Protein AF-A0A7W1DDB1-F1 (afdb_monomer_lite)

pLDDT: mean 85.77, std 20.77, range [34.69, 98.88]

Foldseek 3Di:
DDDDDDDDDDDDDDDDDDDDDDDDPPPPPPPPPPPCCPQFDPQLVVLLVLLCVLCVVCQPVVVLVVVQWAFDDAWDADPPQATLATKTARVVQQPDQDDGSNDARIWHWAADPVGRTGGFWTKHKHAAAPPDPFDDDSNDTFDDDPVRNITMWIARSHHDAPVDRTDSGRRVHHHDDD

Secondary structure (DSSP, 8-state):
--------------------------------------SS-HHHHHHHHHHHHHHGGGGSHHHHHHTT-EE-SSPEEETTTEEEEEEEE-HHHHT-S---TTS-SEEEEEE-SSSPEEEEEEEEEEES-TTSPPPEETTEEPEEETTTTEEEEEE-SSS--TT-TT-S-BTT--PPP-

Sequence (178 aa):
MKNQKFRNNFIRSIIFSSLLAVAFLVLNFALVQASDEGECDKECRRALASARAATAKYHNISEALADGFVQVSPCVAVPGLGAMGFHYANFARAGNPNLDPAEPETLLYIPDEDGDLWLVGLEYARFGPPTLPVPTLFGQEFHYDSRLGAYTLHVWAWRNNPSGMFAAFNPKLRCPAS

Structure (mmCIF, N/CA/C/O backbone):
data_AF-A0A7W1DDB1-F1
#
_entry.id   AF-A0A7W1DDB1-F1
#
loop_
_atom_site.group_PDB
_atom_site.id
_atom_site.type_symbol
_atom_site.label_atom_id
_atom_site.label_alt_id
_atom_site.label_comp_id
_atom_site.label_asym_id
_atom_site.label_entity_id
_atom_site.label_seq_id
_atom_site.pdbx_PDB_ins_code
_atom_site.Cartn_x
_atom_site.Cartn_y
_atom_site.Cartn_z
_atom_site.occupancy
_atom_site.B_iso_or_equiv
_atom_site.auth_seq_id
_atom_site.auth_comp_id
_atom_site.auth_asym_id
_atom_site.auth_atom_id
_atom_site.pdbx_PDB_model_num
ATOM 1 N N . MET A 1 1 ? 5.360 72.147 -10.581 1.00 42.16 1 MET A N 1
ATOM 2 C CA . MET A 1 1 ? 4.283 73.044 -10.100 1.00 42.16 1 MET A CA 1
ATOM 3 C C . MET A 1 1 ? 3.662 73.795 -11.270 1.00 42.16 1 MET A C 1
ATOM 5 O O . MET A 1 1 ? 4.307 74.697 -11.787 1.00 42.16 1 MET A O 1
ATOM 9 N N . LYS A 1 2 ? 2.443 73.437 -11.689 1.00 38.44 2 LYS A N 1
ATOM 10 C CA . LYS A 1 2 ? 1.452 74.348 -12.293 1.00 38.44 2 LYS A CA 1
ATOM 11 C C . LYS A 1 2 ? 0.086 73.656 -12.278 1.00 38.44 2 LYS A C 1
ATOM 13 O O . LYS A 1 2 ? -0.005 72.454 -12.492 1.00 38.44 2 LYS A O 1
ATOM 18 N N . ASN A 1 3 ? -0.914 74.429 -11.877 1.00 35.91 3 ASN A N 1
ATOM 19 C CA . ASN A 1 3 ? -2.121 73.987 -11.194 1.00 35.91 3 ASN A CA 1
ATOM 20 C C . ASN A 1 3 ? -3.234 73.481 -12.118 1.00 35.91 3 ASN A C 1
ATOM 22 O O . ASN A 1 3 ? -3.493 74.030 -13.184 1.00 35.91 3 ASN A O 1
ATOM 26 N N . GLN A 1 4 ? -3.949 72.500 -11.580 1.00 44.12 4 GLN A N 1
ATOM 27 C CA . GLN A 1 4 ? -5.267 72.000 -11.944 1.00 44.12 4 GLN A CA 1
ATOM 28 C C . GLN A 1 4 ? -6.349 73.077 -11.720 1.00 44.12 4 GLN A C 1
ATOM 30 O O . GLN A 1 4 ? -6.344 73.734 -10.678 1.00 44.12 4 GLN A O 1
ATOM 35 N N . LYS A 1 5 ? -7.297 73.246 -12.656 1.00 45.34 5 LYS A N 1
ATOM 36 C CA . LYS A 1 5 ? -8.555 73.982 -12.426 1.00 45.34 5 LYS A CA 1
ATOM 37 C C . LYS A 1 5 ? -9.668 73.600 -13.426 1.00 45.34 5 LYS A C 1
ATOM 39 O O . LYS A 1 5 ? -9.505 73.832 -14.615 1.00 45.34 5 LYS A O 1
ATOM 44 N N . PHE A 1 6 ? -10.824 73.219 -12.852 1.00 42.94 6 PHE A N 1
ATOM 45 C CA . PHE A 1 6 ? -12.206 73.623 -13.222 1.00 42.94 6 PHE A CA 1
ATOM 46 C C . PHE A 1 6 ? -12.826 72.964 -14.485 1.00 42.94 6 PHE A C 1
ATOM 48 O O . PHE A 1 6 ? -12.214 72.996 -15.536 1.00 42.94 6 PHE A O 1
ATOM 55 N N . ARG A 1 7 ? -14.038 72.371 -14.524 1.00 47.69 7 ARG A N 1
ATOM 56 C CA . ARG A 1 7 ? -15.349 72.532 -13.829 1.00 47.69 7 ARG A CA 1
ATOM 57 C C . ARG A 1 7 ? -16.181 71.239 -13.997 1.00 47.69 7 ARG A C 1
ATOM 59 O O . ARG A 1 7 ? -16.109 70.634 -15.054 1.00 47.69 7 ARG A O 1
ATOM 66 N N . ASN A 1 8 ? -16.828 70.702 -12.959 1.00 38.41 8 ASN A N 1
ATOM 67 C CA . ASN A 1 8 ? -18.208 70.943 -12.477 1.00 38.41 8 ASN A CA 1
ATOM 68 C C . ASN A 1 8 ? -19.378 70.577 -13.429 1.00 38.41 8 ASN A C 1
ATOM 70 O O . ASN A 1 8 ? -19.707 71.346 -14.323 1.00 38.41 8 ASN A O 1
ATOM 74 N N . ASN A 1 9 ? -20.026 69.447 -13.095 1.00 34.69 9 ASN A N 1
ATOM 75 C CA . ASN A 1 9 ? -21.459 69.209 -12.807 1.00 34.69 9 ASN A CA 1
ATOM 76 C C . ASN A 1 9 ? -22.556 69.709 -13.773 1.00 34.69 9 ASN A C 1
ATOM 78 O O . ASN A 1 9 ? -22.719 70.913 -13.915 1.00 34.69 9 ASN A O 1
ATOM 82 N N . PHE A 1 10 ? -23.425 68.797 -14.250 1.00 40.84 10 PHE A N 1
ATOM 83 C CA . PHE A 1 10 ? -24.865 68.673 -13.885 1.00 40.84 10 PHE A CA 1
ATOM 84 C C . PHE A 1 10 ? -25.595 67.680 -14.831 1.00 40.84 10 PHE A C 1
ATOM 86 O O . PHE A 1 10 ? -25.666 67.910 -16.029 1.00 40.84 10 PHE A O 1
ATOM 93 N N . ILE A 1 11 ? -25.963 66.477 -14.363 1.00 45.66 11 ILE A N 1
ATOM 94 C CA . ILE A 1 11 ? -27.334 65.945 -14.131 1.00 45.66 11 ILE A CA 1
ATOM 95 C C . ILE A 1 11 ? -28.398 66.291 -15.212 1.00 45.66 11 ILE A C 1
ATOM 97 O O . ILE A 1 11 ? -28.769 67.457 -15.314 1.00 45.66 11 ILE A O 1
ATOM 101 N N . ARG A 1 12 ? -29.004 65.276 -15.877 1.00 40.56 12 ARG A N 1
ATOM 102 C CA . ARG A 1 12 ? -30.460 64.911 -15.833 1.00 40.56 12 ARG A CA 1
ATOM 103 C C . ARG A 1 12 ? -30.961 64.021 -17.004 1.00 40.56 12 ARG A C 1
ATOM 105 O O . ARG A 1 12 ? -30.813 64.386 -18.158 1.00 40.56 12 ARG A O 1
ATOM 112 N N . SER A 1 13 ? -31.644 62.929 -16.614 1.00 37.28 13 SER A N 1
ATOM 113 C CA . SER A 1 13 ? -32.853 62.273 -17.186 1.00 37.28 13 SER A CA 1
ATOM 114 C C . SER A 1 13 ? -32.854 61.734 -18.638 1.00 37.28 13 SER A C 1
ATOM 116 O O . SER A 1 13 ? -32.764 62.515 -19.572 1.00 37.28 13 SER A O 1
ATOM 118 N N . ILE A 1 14 ? -32.840 60.405 -18.893 1.00 47.94 14 ILE A N 1
ATOM 119 C CA . ILE A 1 14 ? -33.967 59.423 -19.054 1.00 47.94 14 ILE A CA 1
ATOM 120 C C . ILE A 1 14 ? -35.096 59.971 -19.988 1.00 47.94 14 ILE A C 1
ATOM 122 O O . ILE A 1 14 ? -35.659 61.006 -19.658 1.00 47.94 14 ILE A O 1
ATOM 126 N N . ILE A 1 15 ? -35.468 59.415 -21.165 1.00 47.69 15 ILE A N 1
ATOM 127 C CA . ILE A 1 15 ? -36.299 58.205 -21.430 1.00 47.69 15 ILE A CA 1
ATOM 128 C C . ILE A 1 15 ? -36.451 57.963 -22.967 1.00 47.69 15 ILE A C 1
ATOM 130 O O . ILE A 1 15 ? -36.794 58.882 -23.700 1.00 47.69 15 ILE A O 1
ATOM 134 N N . PHE A 1 16 ? -36.238 56.702 -23.387 1.00 47.06 16 PHE A N 1
ATOM 135 C CA . PHE A 1 16 ? -36.844 55.864 -24.458 1.00 47.06 16 PHE A CA 1
ATOM 136 C C . PHE A 1 16 ? -37.198 56.387 -25.874 1.00 47.06 16 PHE A C 1
ATOM 138 O O . PHE A 1 16 ? -38.129 57.167 -26.050 1.00 47.06 16 PHE A O 1
ATOM 145 N N . SER A 1 17 ? -36.669 55.696 -26.900 1.00 41.72 17 SER A N 1
ATOM 146 C CA . SER A 1 17 ? -37.497 55.006 -27.917 1.00 41.72 17 SER A CA 1
ATOM 147 C C . SER A 1 17 ? -36.710 53.933 -28.688 1.00 41.72 17 SER A C 1
ATOM 149 O O . SER A 1 17 ? -35.547 54.105 -29.035 1.00 41.72 17 SER A O 1
ATOM 151 N N . SER A 1 18 ? -37.374 52.796 -28.867 1.00 47.69 18 SER A N 1
ATOM 152 C CA . SER A 1 18 ? -36.902 51.462 -29.255 1.00 47.69 18 SER A CA 1
ATOM 153 C C . SER A 1 18 ? -36.630 51.291 -30.757 1.00 47.69 18 SER A C 1
ATOM 155 O O . SER A 1 18 ? -37.322 51.923 -31.544 1.00 47.69 18 SER A O 1
ATOM 157 N N . LEU A 1 19 ? -35.730 50.365 -31.145 1.00 44.00 19 LEU A N 1
ATOM 158 C CA . LEU A 1 19 ? -35.950 49.287 -32.145 1.00 44.00 19 LEU A CA 1
ATOM 159 C C . LEU A 1 19 ? -34.635 48.530 -32.483 1.00 44.00 19 LEU A C 1
ATOM 161 O O . LEU A 1 19 ? -33.688 49.106 -32.998 1.00 44.00 19 LEU A O 1
ATOM 165 N N . LEU A 1 20 ? -34.648 47.221 -32.190 1.00 48.38 20 LEU A N 1
ATOM 166 C CA . LEU A 1 20 ? -33.885 46.091 -32.759 1.00 48.38 20 LEU A CA 1
ATOM 167 C C . LEU A 1 20 ? -32.358 46.190 -32.990 1.00 48.38 20 LEU A C 1
ATOM 169 O O . LEU A 1 20 ? -31.903 46.670 -34.021 1.00 48.38 20 LEU A O 1
ATOM 173 N N . ALA A 1 21 ? -31.598 45.458 -32.165 1.00 51.09 21 ALA A N 1
ATOM 174 C CA . ALA A 1 21 ? -30.596 44.508 -32.665 1.00 51.09 21 ALA A CA 1
ATOM 175 C C . ALA A 1 21 ? -30.418 43.355 -31.659 1.00 51.09 21 ALA A C 1
ATOM 177 O O . ALA A 1 21 ? -30.043 43.545 -30.505 1.00 51.09 21 ALA A O 1
ATOM 178 N N . VAL A 1 22 ? -30.780 42.162 -32.116 1.00 50.34 22 VAL A N 1
ATOM 179 C CA . VAL A 1 22 ? -30.752 40.871 -31.423 1.00 50.34 22 VAL A CA 1
ATOM 180 C C . VAL A 1 22 ? -29.334 40.289 -31.456 1.00 50.34 22 VAL A C 1
ATOM 182 O O . VAL A 1 22 ? -28.710 40.359 -32.505 1.00 50.34 22 VAL A O 1
ATOM 185 N N . ALA A 1 23 ? -28.917 39.671 -30.339 1.00 51.38 23 ALA A N 1
ATOM 186 C CA . ALA A 1 23 ? -27.935 38.577 -30.184 1.00 51.38 23 ALA A CA 1
ATOM 187 C C . ALA A 1 23 ? -26.531 38.757 -30.818 1.00 51.38 23 ALA A C 1
ATOM 189 O O . ALA A 1 23 ? -26.367 39.083 -31.979 1.00 51.38 23 ALA A O 1
ATOM 190 N N . PHE A 1 24 ? -25.421 38.510 -30.130 1.00 49.78 24 PHE A N 1
ATOM 191 C CA . PHE A 1 24 ? -25.092 37.307 -29.376 1.00 49.78 24 PHE A CA 1
ATOM 192 C C . PHE A 1 24 ? -24.118 37.683 -28.252 1.00 49.78 24 PHE A C 1
ATOM 194 O O . PHE A 1 24 ? -23.011 38.153 -28.515 1.00 49.78 24 PHE A O 1
ATOM 201 N N . LEU A 1 25 ? -24.491 37.416 -26.998 1.00 47.41 25 LEU A N 1
ATOM 202 C CA . LEU A 1 25 ? -23.487 37.177 -25.967 1.00 47.41 25 LEU A CA 1
ATOM 203 C C . LEU A 1 25 ? -22.790 35.867 -26.341 1.00 47.41 25 LEU A C 1
ATOM 205 O O . LEU A 1 25 ? -23.340 34.788 -26.123 1.00 47.41 25 LEU A O 1
ATOM 209 N N . VAL A 1 26 ? -21.588 35.942 -26.904 1.00 55.66 26 VAL A N 1
ATOM 210 C CA . VAL A 1 26 ? -20.703 34.777 -26.928 1.00 55.66 26 VAL A CA 1
ATOM 211 C C . VAL A 1 26 ? -20.155 34.637 -25.510 1.00 55.66 26 VAL A C 1
ATOM 213 O O . VAL A 1 26 ? -19.104 35.184 -25.175 1.00 55.66 26 VAL A O 1
ATOM 216 N N . LEU A 1 27 ? -20.898 33.942 -24.640 1.00 57.28 27 LEU A N 1
ATOM 217 C CA . LEU A 1 27 ? -20.267 33.311 -23.490 1.00 57.28 27 LEU A CA 1
ATOM 218 C C . LEU A 1 27 ? -19.249 32.333 -24.071 1.00 57.28 27 LEU A C 1
ATOM 220 O O . LEU A 1 27 ? -19.613 31.285 -24.600 1.00 57.28 27 LEU A O 1
ATOM 224 N N . ASN A 1 28 ? -17.973 32.691 -23.981 1.00 53.38 28 ASN A N 1
ATOM 225 C CA . ASN A 1 28 ? -16.885 31.740 -24.122 1.00 53.38 28 ASN A CA 1
ATOM 226 C C . ASN A 1 28 ? -16.948 30.802 -22.909 1.00 53.38 28 ASN A C 1
ATOM 228 O O . ASN A 1 28 ? -16.163 30.922 -21.974 1.00 53.38 28 ASN A O 1
ATOM 232 N N . PHE A 1 29 ? -17.909 29.878 -22.900 1.00 57.59 29 PHE A N 1
ATOM 233 C CA . PHE A 1 29 ? -17.744 28.641 -22.160 1.00 57.59 29 PHE A CA 1
ATOM 234 C C . PHE A 1 29 ? -16.678 27.862 -22.919 1.00 57.59 29 PHE A C 1
ATOM 236 O O . PHE A 1 29 ? -16.972 27.057 -23.799 1.00 57.59 29 PHE A O 1
ATOM 243 N N . ALA A 1 30 ? -15.414 28.146 -22.604 1.00 59.47 30 ALA A N 1
ATOM 244 C CA . ALA A 1 30 ? -14.395 27.137 -22.776 1.00 59.47 30 ALA A CA 1
ATOM 245 C C . ALA A 1 30 ? -14.906 25.922 -21.997 1.00 59.47 30 ALA A C 1
ATOM 247 O O . ALA A 1 30 ? -15.004 25.956 -20.768 1.00 59.47 30 ALA A O 1
ATOM 248 N N . LEU A 1 31 ? -15.319 24.882 -22.719 1.00 53.84 31 LEU A N 1
ATOM 249 C CA . LEU A 1 31 ? -15.418 23.551 -22.154 1.00 53.84 31 LEU A CA 1
ATOM 250 C C . LEU A 1 31 ? -14.000 23.214 -21.702 1.00 53.84 31 LEU A C 1
ATOM 252 O O . LEU A 1 31 ? -13.176 22.760 -22.490 1.00 53.84 31 LEU A O 1
ATOM 256 N N . VAL A 1 32 ? -13.701 23.496 -20.435 1.00 49.22 32 VAL A N 1
ATOM 257 C CA . VAL A 1 32 ? -12.634 22.805 -19.730 1.00 49.22 32 VAL A CA 1
ATOM 258 C C . VAL A 1 32 ? -13.093 21.356 -19.709 1.00 49.22 32 VAL A C 1
ATOM 260 O O . VAL A 1 32 ? -13.843 20.931 -18.835 1.00 49.22 32 VAL A O 1
ATOM 263 N N . GLN A 1 33 ? -12.698 20.603 -20.731 1.00 47.94 33 GLN A N 1
ATOM 264 C CA . GLN A 1 33 ? -12.561 19.169 -20.593 1.00 47.94 33 GLN A CA 1
ATOM 265 C C . GLN A 1 33 ? -11.418 18.992 -19.599 1.00 47.94 33 GLN A C 1
ATOM 267 O O . GLN A 1 33 ? -10.253 18.912 -19.974 1.00 47.94 33 GLN A O 1
ATOM 272 N N . ALA A 1 34 ? -11.747 19.026 -18.307 1.00 48.62 34 ALA A N 1
ATOM 273 C CA . ALA A 1 34 ? -10.924 18.348 -17.332 1.00 48.62 34 ALA A CA 1
ATOM 274 C C . ALA A 1 34 ? -10.937 16.896 -17.801 1.00 48.62 34 ALA A C 1
ATOM 276 O O . ALA A 1 34 ? -11.974 16.234 -17.746 1.00 48.62 34 ALA A O 1
ATOM 277 N N . SER A 1 35 ? -9.838 16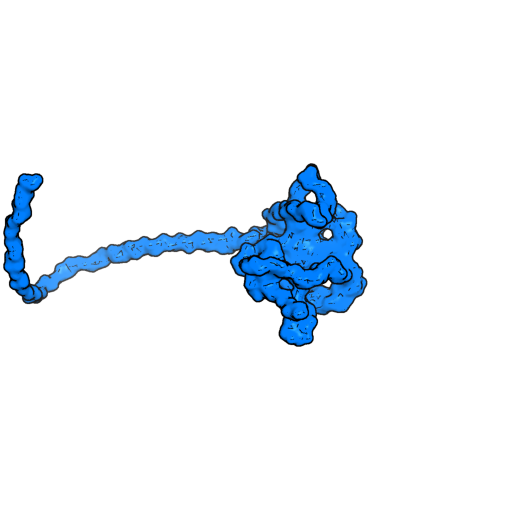.449 -18.398 1.00 48.47 35 SER A N 1
ATOM 278 C CA . SER A 1 35 ? -9.646 15.037 -18.649 1.00 48.47 35 SER A CA 1
ATOM 279 C C . SER A 1 35 ? -9.648 14.372 -17.279 1.00 48.47 35 SER A C 1
ATOM 281 O O . SER A 1 35 ? -8.636 14.355 -16.587 1.00 48.47 35 SER A O 1
ATOM 283 N N . ASP A 1 36 ? -10.782 13.794 -16.906 1.00 46.78 36 ASP A N 1
ATOM 284 C CA . ASP A 1 36 ? -10.870 12.732 -15.902 1.00 46.78 36 ASP A CA 1
ATOM 285 C C . ASP A 1 36 ? -10.301 11.409 -16.474 1.00 46.78 36 ASP A C 1
ATOM 287 O O . ASP A 1 36 ? -10.739 10.306 -16.163 1.00 46.78 36 ASP A O 1
ATOM 291 N N . GLU A 1 37 ? -9.314 11.528 -17.369 1.00 47.88 37 GLU A N 1
ATOM 292 C CA . GLU A 1 37 ? -8.224 10.577 -17.549 1.00 47.88 37 GLU A CA 1
ATOM 293 C C . GLU A 1 37 ? -7.154 10.929 -16.490 1.00 47.88 37 GLU A C 1
ATOM 295 O O . GLU A 1 37 ? -6.013 11.234 -16.801 1.00 47.88 37 GLU A O 1
ATOM 300 N N . GLY A 1 38 ? -7.507 11.170 -15.226 1.00 57.47 38 GLY A N 1
ATOM 301 C CA . GLY A 1 38 ? -8.076 10.170 -14.332 1.00 57.47 38 GLY A CA 1
ATOM 302 C C . GLY A 1 38 ? -6.915 9.276 -13.939 1.00 57.47 38 GLY A C 1
ATOM 303 O O . GLY A 1 38 ? -6.559 8.422 -14.737 1.00 57.47 38 GLY A O 1
ATOM 304 N N . GLU A 1 39 ? -6.318 9.534 -12.771 1.00 68.50 39 GLU A N 1
ATOM 305 C CA . GLU A 1 39 ? -5.077 9.020 -12.135 1.00 68.50 39 GLU A CA 1
ATOM 306 C C . GLU A 1 39 ? -4.594 7.585 -12.477 1.00 68.50 39 GLU A C 1
ATOM 308 O O . GLU A 1 39 ? -3.464 7.206 -12.187 1.00 68.50 39 GLU A O 1
ATOM 313 N N . CYS A 1 40 ? -5.443 6.768 -13.087 1.00 85.38 40 CYS A N 1
ATOM 314 C CA . CYS A 1 40 ? -5.256 5.372 -13.406 1.00 85.38 40 CYS A CA 1
ATOM 315 C C . CYS A 1 40 ? -5.817 5.051 -14.805 1.00 85.38 40 CYS A C 1
ATOM 317 O O . CYS A 1 40 ? -7.037 5.037 -15.010 1.00 85.38 40 CYS A O 1
ATOM 319 N N . ASP A 1 41 ? -4.935 4.747 -15.763 1.00 91.88 41 ASP A N 1
ATOM 320 C CA . ASP A 1 41 ? -5.283 4.351 -17.134 1.00 91.88 41 ASP A CA 1
ATOM 321 C C . ASP A 1 41 ? -5.910 2.936 -17.229 1.00 91.88 41 ASP A C 1
ATOM 323 O O . ASP A 1 41 ? -6.303 2.323 -16.235 1.00 91.88 41 ASP A O 1
ATOM 327 N N . LYS A 1 42 ? -6.059 2.380 -18.440 1.00 94.19 42 LYS A N 1
ATOM 328 C CA . LYS A 1 42 ? -6.678 1.055 -18.630 1.00 94.19 42 LYS A CA 1
ATOM 329 C C . LYS A 1 42 ? -5.881 -0.083 -17.983 1.00 94.19 42 LYS A C 1
ATOM 331 O O . LYS A 1 42 ? -6.494 -1.031 -17.487 1.00 94.19 42 LYS A O 1
ATOM 336 N N . GLU A 1 43 ? -4.557 -0.030 -18.037 1.00 93.94 43 GLU A N 1
ATOM 337 C CA . GLU A 1 43 ? -3.689 -1.072 -17.487 1.00 93.94 43 GLU A CA 1
ATOM 338 C C . GLU A 1 43 ? -3.663 -0.980 -15.968 1.00 93.94 43 GLU A C 1
ATOM 340 O O . GLU A 1 43 ? -3.916 -1.978 -15.288 1.00 93.94 43 GLU A O 1
ATOM 345 N N . CYS A 1 44 ? -3.523 0.237 -15.447 1.00 95.94 44 CYS A N 1
ATOM 346 C CA . CYS A 1 44 ? -3.682 0.526 -14.034 1.00 95.94 44 CYS A CA 1
ATOM 347 C C . CYS A 1 44 ? -5.033 0.018 -13.503 1.00 95.94 44 CYS A C 1
ATOM 349 O O . CYS A 1 44 ? -5.072 -0.695 -12.500 1.00 95.94 44 CYS A O 1
ATOM 351 N N . ARG A 1 45 ? -6.152 0.284 -14.195 1.00 96.19 45 ARG A N 1
ATOM 352 C CA . ARG A 1 45 ? -7.486 -0.169 -13.754 1.00 96.19 45 ARG A CA 1
ATOM 353 C C . ARG A 1 45 ? -7.614 -1.690 -13.715 1.00 96.19 45 ARG A C 1
ATOM 355 O O . ARG A 1 45 ? -8.295 -2.215 -12.836 1.00 96.19 45 ARG A O 1
ATOM 362 N N . ARG A 1 46 ? -6.966 -2.408 -14.639 1.00 97.25 46 ARG A N 1
ATOM 363 C CA . ARG A 1 46 ? -6.922 -3.881 -14.628 1.00 97.25 46 ARG A CA 1
ATOM 364 C C . ARG A 1 46 ? -6.119 -4.404 -13.444 1.00 97.25 46 ARG A C 1
ATOM 366 O O . ARG A 1 46 ? -6.600 -5.290 -12.743 1.00 97.25 46 ARG A O 1
ATOM 373 N N . ALA A 1 47 ? -4.941 -3.836 -13.200 1.00 97.81 47 ALA A N 1
ATOM 374 C CA . ALA A 1 47 ? -4.127 -4.188 -12.044 1.00 97.81 47 ALA A CA 1
ATOM 375 C C . ALA A 1 47 ? -4.885 -3.904 -10.736 1.00 97.81 47 ALA A C 1
ATOM 377 O O . ALA A 1 47 ? -4.939 -4.762 -9.860 1.00 97.81 47 ALA A O 1
ATOM 378 N N . LEU A 1 48 ? -5.558 -2.753 -10.630 1.00 98.19 48 LEU A N 1
ATOM 379 C CA . LEU A 1 48 ? -6.361 -2.385 -9.461 1.00 98.19 48 LEU A CA 1
ATOM 380 C C . LEU A 1 48 ? -7.547 -3.333 -9.247 1.00 98.19 48 LEU A C 1
ATOM 382 O O . LEU A 1 48 ? -7.871 -3.668 -8.110 1.00 98.19 48 LEU A O 1
ATOM 386 N N . ALA A 1 49 ? -8.190 -3.790 -10.324 1.00 98.38 49 ALA A N 1
ATOM 387 C CA . ALA A 1 49 ? -9.231 -4.809 -10.238 1.00 98.38 49 ALA A CA 1
ATOM 388 C C . ALA A 1 49 ? -8.677 -6.147 -9.718 1.00 98.38 49 ALA A C 1
ATOM 390 O O . ALA A 1 49 ? -9.317 -6.766 -8.872 1.00 98.38 49 ALA A O 1
ATOM 391 N N . SER A 1 50 ? -7.482 -6.555 -10.166 1.00 98.62 50 SER A N 1
ATOM 392 C CA . SER A 1 50 ? -6.789 -7.750 -9.657 1.00 98.62 50 SER A CA 1
ATOM 393 C C . SER A 1 50 ? -6.486 -7.629 -8.162 1.00 98.62 50 SER A C 1
ATOM 395 O O . SER A 1 50 ? -6.872 -8.492 -7.375 1.00 98.62 50 SER A O 1
ATOM 397 N N . ALA A 1 51 ? -5.898 -6.500 -7.755 1.00 98.75 51 ALA A N 1
ATOM 398 C CA . ALA A 1 51 ? -5.583 -6.208 -6.363 1.00 98.75 51 ALA A CA 1
ATOM 399 C C . ALA A 1 51 ? -6.831 -6.256 -5.472 1.00 98.75 51 ALA A C 1
ATOM 401 O O . ALA A 1 51 ? -6.841 -6.924 -4.438 1.00 98.75 51 ALA A O 1
ATOM 402 N N . ARG A 1 52 ? -7.926 -5.610 -5.896 1.00 98.81 52 ARG A N 1
ATOM 403 C CA . ARG A 1 52 ? -9.204 -5.643 -5.170 1.00 98.81 52 ARG A CA 1
ATOM 404 C C . ARG A 1 52 ? -9.785 -7.051 -5.089 1.00 98.81 52 ARG A C 1
ATOM 406 O O . ARG A 1 52 ? -10.207 -7.465 -4.017 1.00 98.81 52 ARG A O 1
ATOM 413 N N . ALA A 1 53 ? -9.792 -7.804 -6.186 1.00 98.81 53 ALA A N 1
ATOM 414 C CA . ALA A 1 53 ? -10.322 -9.165 -6.187 1.00 98.81 53 ALA A CA 1
ATOM 415 C C . ALA A 1 53 ? -9.548 -10.083 -5.224 1.00 98.81 53 ALA A C 1
ATOM 417 O O . ALA A 1 53 ? -10.163 -10.809 -4.446 1.00 98.81 53 ALA A O 1
ATOM 418 N N . ALA A 1 54 ? -8.215 -10.009 -5.230 1.00 98.75 54 ALA A N 1
ATOM 419 C CA . ALA A 1 54 ? -7.360 -10.845 -4.390 1.00 98.75 54 ALA A CA 1
ATOM 420 C C . ALA A 1 54 ? -7.412 -10.470 -2.899 1.00 98.75 54 ALA A C 1
ATOM 422 O O . ALA A 1 54 ? -7.246 -11.331 -2.035 1.00 98.75 54 ALA A O 1
ATOM 423 N N . THR A 1 55 ? -7.654 -9.194 -2.590 1.00 98.88 55 THR A N 1
ATOM 424 C CA . THR A 1 55 ? -7.601 -8.674 -1.213 1.00 98.88 55 THR A CA 1
ATOM 425 C C . THR A 1 55 ? -8.967 -8.483 -0.565 1.00 98.88 55 THR A C 1
ATOM 427 O O . THR A 1 55 ? -9.024 -8.234 0.634 1.00 98.88 55 THR A O 1
ATOM 430 N N . ALA A 1 56 ? -10.073 -8.666 -1.298 1.00 98.81 56 ALA A N 1
ATOM 431 C CA . ALA A 1 56 ? -11.429 -8.508 -0.764 1.00 98.81 56 ALA A CA 1
ATOM 432 C C . ALA A 1 56 ? -11.689 -9.375 0.480 1.00 98.81 56 ALA A C 1
ATOM 434 O O . ALA A 1 56 ? -12.355 -8.937 1.416 1.00 98.81 56 ALA A O 1
ATOM 435 N N . LYS A 1 57 ? -11.129 -10.592 0.527 1.00 98.75 57 LYS A N 1
ATOM 436 C CA . LYS A 1 57 ? -11.258 -11.480 1.694 1.00 98.75 57 LYS A CA 1
ATOM 437 C C . LYS A 1 57 ? -10.650 -10.887 2.971 1.00 98.75 57 LYS A C 1
ATOM 439 O O . LYS A 1 57 ? -11.142 -11.160 4.059 1.00 98.75 57 LYS A O 1
ATOM 444 N N . TYR A 1 58 ? -9.649 -10.016 2.842 1.00 98.81 58 TYR A N 1
ATOM 445 C CA . TYR A 1 58 ? -8.974 -9.378 3.971 1.00 98.81 58 TYR A CA 1
ATOM 446 C C . TYR A 1 58 ? -9.766 -8.222 4.590 1.00 98.81 58 TYR A C 1
ATOM 448 O O . TYR A 1 58 ? -9.328 -7.644 5.576 1.00 98.81 58 TYR A O 1
ATOM 456 N N . HIS A 1 59 ? -10.969 -7.908 4.096 1.00 98.44 59 HIS A N 1
ATOM 457 C CA . HIS A 1 59 ? -11.915 -7.143 4.913 1.00 98.44 59 HIS A CA 1
ATOM 458 C C . HIS A 1 59 ? -12.233 -7.858 6.236 1.00 98.44 59 HIS A C 1
ATOM 460 O O . HIS A 1 59 ? -12.535 -7.192 7.221 1.00 98.44 59 HIS A O 1
ATOM 466 N N . ASN A 1 60 ? -12.120 -9.191 6.280 1.00 98.00 60 ASN A N 1
ATOM 467 C CA . ASN A 1 60 ? -12.024 -9.935 7.526 1.00 98.00 60 ASN A CA 1
ATOM 468 C C . ASN A 1 60 ? -10.547 -10.089 7.915 1.00 98.00 60 ASN A C 1
ATOM 470 O O . ASN A 1 60 ? -9.801 -10.837 7.279 1.00 98.00 60 ASN A O 1
ATOM 474 N N . ILE A 1 61 ? -10.130 -9.420 8.990 1.00 97.50 61 ILE A N 1
ATOM 475 C CA . ILE A 1 61 ? -8.741 -9.458 9.463 1.00 97.50 61 ILE A CA 1
ATOM 476 C C . ILE A 1 61 ? -8.262 -10.884 9.779 1.00 97.50 61 ILE A C 1
ATOM 478 O O . ILE A 1 61 ? -7.091 -11.191 9.573 1.00 97.50 61 ILE A O 1
ATOM 482 N N . SER A 1 62 ? -9.144 -11.790 10.217 1.00 98.31 62 SER A N 1
ATOM 483 C CA . SER A 1 62 ? -8.761 -13.178 10.499 1.00 98.31 62 SER A CA 1
ATOM 484 C C . SER A 1 62 ? -8.255 -13.914 9.255 1.00 98.31 62 SER A C 1
ATOM 486 O O . SER A 1 62 ? -7.351 -14.734 9.382 1.00 98.31 62 SER A O 1
ATOM 488 N N . GLU A 1 63 ? -8.764 -13.586 8.062 1.00 98.75 63 GLU A N 1
ATOM 489 C CA . GLU A 1 63 ? -8.266 -14.137 6.792 1.00 98.75 63 GLU A CA 1
ATOM 490 C C . GLU A 1 63 ? -6.851 -13.636 6.488 1.00 98.75 63 GLU A C 1
ATOM 492 O O . GLU A 1 63 ? -6.002 -14.396 6.032 1.00 98.75 63 GLU A O 1
ATOM 497 N N . ALA A 1 64 ? -6.562 -12.363 6.781 1.00 98.69 64 ALA A N 1
ATOM 498 C CA . ALA A 1 64 ? -5.218 -11.815 6.610 1.00 98.69 64 ALA A CA 1
ATOM 499 C C . ALA A 1 64 ? -4.225 -12.491 7.567 1.00 98.69 64 ALA A C 1
ATOM 501 O O . ALA A 1 64 ? -3.143 -12.906 7.157 1.00 98.69 64 ALA A O 1
ATOM 502 N N . LEU A 1 65 ? -4.608 -12.652 8.835 1.00 98.62 65 LEU A N 1
ATOM 503 C CA . LEU A 1 65 ? -3.778 -13.330 9.831 1.00 98.62 65 LEU A CA 1
ATOM 504 C C . LEU A 1 65 ? -3.537 -14.804 9.465 1.00 98.62 65 LEU A C 1
ATOM 506 O O . LEU A 1 65 ? -2.410 -15.284 9.583 1.00 98.62 65 LEU A O 1
ATOM 510 N N . ALA A 1 66 ? -4.567 -15.512 8.990 1.00 98.62 66 ALA A N 1
ATOM 511 C CA . ALA A 1 66 ? -4.451 -16.897 8.532 1.00 98.62 66 ALA A CA 1
ATOM 512 C C . ALA A 1 66 ? -3.515 -17.039 7.318 1.00 98.62 66 ALA A C 1
ATOM 514 O O . ALA A 1 66 ? -2.757 -18.005 7.240 1.00 98.62 66 ALA A O 1
ATOM 515 N N . ASP A 1 67 ? -3.499 -16.042 6.430 1.00 98.56 67 ASP A N 1
ATOM 516 C CA . ASP A 1 67 ? -2.586 -15.964 5.283 1.00 98.56 67 ASP A CA 1
ATOM 517 C C . ASP A 1 67 ? -1.166 -15.489 5.654 1.00 98.56 67 ASP A C 1
ATOM 519 O O . ASP A 1 67 ? -0.311 -15.314 4.780 1.00 98.56 67 ASP A O 1
ATOM 523 N N . GLY A 1 68 ? -0.880 -15.303 6.946 1.00 98.62 68 GLY A N 1
ATOM 524 C CA . GLY A 1 68 ? 0.455 -14.999 7.460 1.00 98.62 68 GLY A CA 1
ATOM 525 C C . GLY A 1 68 ? 0.809 -13.513 7.485 1.00 98.62 68 GLY A C 1
ATOM 526 O O . GLY A 1 68 ? 1.982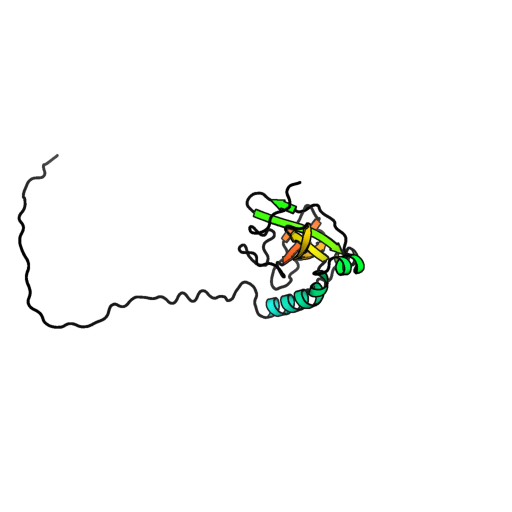 -13.174 7.651 1.00 98.62 68 GLY A O 1
ATOM 527 N N . PHE A 1 69 ? -0.171 -12.620 7.332 1.00 98.81 69 PHE A N 1
ATOM 528 C CA . PHE A 1 69 ? 0.042 -11.206 7.619 1.00 98.81 69 PHE A CA 1
ATOM 529 C C . PHE A 1 69 ? 0.153 -10.979 9.127 1.00 98.81 69 PHE A C 1
ATOM 531 O O . PHE A 1 69 ? -0.623 -11.524 9.909 1.00 98.81 69 PHE A O 1
ATOM 538 N N . VAL A 1 70 ? 1.088 -10.130 9.544 1.00 98.44 70 VAL A N 1
ATOM 539 C CA . VAL A 1 70 ? 1.263 -9.748 10.952 1.00 98.44 70 VAL A CA 1
ATOM 540 C C . VAL A 1 70 ? 1.419 -8.244 11.080 1.00 98.44 70 VAL A C 1
ATOM 542 O O . VAL A 1 70 ? 1.991 -7.601 10.202 1.00 98.44 70 VAL A O 1
ATOM 545 N N . GLN A 1 71 ? 0.924 -7.670 12.175 1.00 98.31 71 GLN A N 1
ATOM 546 C CA . GLN A 1 71 ? 1.082 -6.243 12.421 1.00 98.31 71 GLN A CA 1
ATOM 547 C C . GLN A 1 71 ? 2.556 -5.907 12.683 1.00 98.31 71 GLN A C 1
ATOM 549 O O . GLN A 1 71 ? 3.166 -6.447 13.604 1.00 98.31 71 GLN A O 1
ATOM 554 N N . VAL A 1 72 ? 3.115 -4.990 11.896 1.00 97.50 72 VAL A N 1
ATOM 555 C CA . VAL A 1 72 ? 4.532 -4.587 11.976 1.00 97.50 72 VAL A CA 1
ATOM 556 C C . VAL A 1 72 ? 4.727 -3.143 12.428 1.00 97.50 72 VAL A C 1
ATOM 558 O O . VAL A 1 72 ? 5.855 -2.722 12.675 1.00 97.50 72 VAL A O 1
ATOM 561 N N . SER A 1 73 ? 3.645 -2.374 12.565 1.00 95.44 73 SER A N 1
ATOM 562 C CA . SER A 1 73 ? 3.707 -0.982 13.006 1.00 95.44 73 SER A CA 1
ATOM 563 C C . SER A 1 73 ? 2.585 -0.636 13.992 1.00 95.44 73 SER A C 1
ATOM 565 O O . SER A 1 73 ? 1.488 -1.198 13.908 1.00 95.44 73 SER A O 1
ATOM 567 N N . PRO A 1 74 ? 2.782 0.360 14.877 1.00 95.75 74 PRO A N 1
ATOM 568 C CA . PRO A 1 74 ? 1.652 1.119 15.411 1.00 95.75 74 PRO A CA 1
ATOM 569 C C . PRO A 1 74 ? 0.922 1.853 14.270 1.00 95.75 74 PRO A C 1
ATOM 571 O O . PRO A 1 74 ? 1.389 1.864 13.128 1.00 95.75 74 PRO A O 1
ATOM 574 N N . CYS A 1 75 ? -0.218 2.484 14.554 1.00 96.69 75 C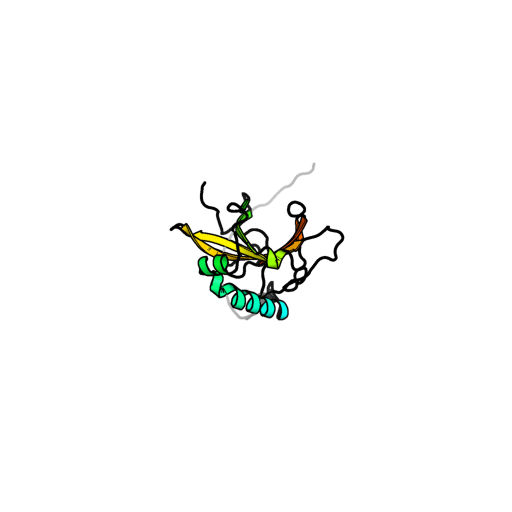YS A N 1
ATOM 575 C CA . CYS A 1 75 ? -0.907 3.271 13.534 1.00 96.69 75 CYS A CA 1
ATOM 576 C C . CYS A 1 75 ? -0.036 4.467 13.134 1.00 96.69 75 CYS A C 1
ATOM 578 O O . CYS A 1 75 ? 0.316 5.300 13.971 1.00 96.69 75 CYS A O 1
ATOM 580 N N . VAL A 1 76 ? 0.328 4.539 11.855 1.00 96.94 76 VAL A N 1
ATOM 581 C CA . VAL A 1 76 ? 1.218 5.572 11.324 1.00 96.94 76 VAL A CA 1
ATOM 582 C C . VAL A 1 76 ? 0.394 6.776 10.876 1.00 96.94 76 VAL A C 1
ATOM 584 O O . VAL A 1 76 ? -0.503 6.659 10.038 1.00 96.94 76 VAL A O 1
ATOM 587 N N . ALA A 1 77 ? 0.728 7.952 11.405 1.00 96.88 77 ALA A N 1
ATOM 588 C CA . ALA A 1 77 ? 0.160 9.229 10.993 1.00 96.88 77 ALA A CA 1
ATOM 589 C C . ALA A 1 77 ? 1.194 10.353 11.082 1.00 96.88 77 ALA A C 1
ATOM 591 O O . ALA A 1 77 ? 2.126 10.304 11.884 1.00 96.88 77 ALA A O 1
ATOM 592 N N . VAL A 1 78 ? 0.994 11.390 10.270 1.00 96.25 78 VAL A N 1
ATOM 593 C CA . VAL A 1 78 ? 1.795 12.615 10.293 1.00 96.25 78 VAL A CA 1
ATOM 594 C C . VAL A 1 78 ? 0.856 13.820 10.406 1.00 96.25 78 VAL A C 1
ATOM 596 O O . VAL A 1 78 ? -0.072 13.949 9.596 1.00 96.25 78 VAL A O 1
ATOM 599 N N . PRO A 1 79 ? 1.071 14.727 11.381 1.00 94.69 79 PRO A N 1
ATOM 600 C CA . PRO A 1 79 ? 0.297 15.959 11.489 1.00 94.69 79 PRO A CA 1
ATOM 601 C C . PRO A 1 79 ? 0.268 16.731 10.165 1.00 94.69 79 PRO A C 1
ATOM 603 O O . PRO A 1 79 ? 1.298 16.941 9.531 1.00 94.69 79 PRO A O 1
ATOM 606 N N . GLY A 1 80 ? -0.927 17.131 9.730 1.00 95.06 80 GLY A N 1
ATOM 607 C CA . GLY A 1 80 ? -1.138 17.842 8.464 1.00 95.06 80 GLY A CA 1
ATOM 608 C C . GLY A 1 80 ? -1.237 16.955 7.216 1.00 95.06 80 GLY A C 1
ATOM 609 O O . GLY A 1 80 ? -1.888 17.369 6.262 1.00 95.06 80 GLY A O 1
ATOM 610 N N . LEU A 1 81 ? -0.686 15.734 7.222 1.00 96.69 81 LEU A N 1
ATOM 611 C CA . LEU A 1 81 ? -0.786 14.794 6.089 1.00 96.69 81 LEU A CA 1
ATOM 612 C C . LEU A 1 81 ? -1.880 13.734 6.282 1.00 96.69 81 LEU A C 1
ATOM 614 O O . LEU A 1 81 ? -2.445 13.239 5.309 1.00 96.69 81 LEU A O 1
ATOM 618 N N . GLY A 1 82 ? -2.216 13.420 7.535 1.00 97.44 82 GLY A N 1
ATOM 619 C CA . GLY A 1 82 ? -3.220 12.422 7.896 1.00 97.44 82 GLY A CA 1
ATOM 620 C C . GLY A 1 82 ? -2.611 11.083 8.286 1.00 97.44 82 GLY A C 1
ATOM 621 O O . GLY A 1 82 ? -1.494 11.037 8.802 1.00 97.44 82 GLY A O 1
ATOM 622 N N . ALA A 1 83 ? -3.367 10.005 8.090 1.00 97.62 83 ALA A N 1
ATOM 623 C CA . ALA A 1 83 ? -2.959 8.661 8.480 1.00 97.62 83 ALA A CA 1
ATOM 624 C C . ALA A 1 83 ? -2.648 7.784 7.265 1.00 97.62 83 ALA A C 1
ATOM 626 O O . ALA A 1 83 ? -3.255 7.916 6.201 1.00 97.62 83 ALA A O 1
ATOM 627 N N . MET A 1 84 ? -1.699 6.885 7.476 1.00 96.88 84 MET A N 1
ATOM 628 C CA . MET A 1 84 ? -1.373 5.759 6.610 1.00 96.88 84 MET A CA 1
ATOM 629 C C . MET A 1 84 ? -2.050 4.491 7.150 1.00 96.88 84 MET A C 1
ATOM 631 O O . MET A 1 84 ? -2.659 3.742 6.394 1.00 96.88 84 MET A O 1
ATOM 635 N N . GLY A 1 85 ? -2.064 4.342 8.481 1.00 97.69 85 GLY A N 1
ATOM 636 C CA . GLY A 1 85 ? -2.768 3.276 9.191 1.00 97.69 85 GLY A CA 1
ATOM 637 C C . GLY A 1 85 ? -1.838 2.282 9.876 1.00 97.69 85 GLY A C 1
ATOM 638 O O . GLY A 1 85 ? -0.635 2.512 10.020 1.00 97.69 85 GLY A O 1
ATOM 639 N N . PHE A 1 86 ? -2.422 1.193 10.361 1.00 98.44 86 PHE A N 1
ATOM 640 C CA . PHE A 1 86 ? -1.696 0.028 10.847 1.00 98.44 86 PHE A CA 1
ATOM 641 C C . PHE A 1 86 ? -1.205 -0.806 9.664 1.00 98.44 86 PHE A C 1
ATOM 643 O O . PHE A 1 86 ? -1.999 -1.137 8.783 1.00 98.44 86 PHE A O 1
ATOM 650 N N . HIS A 1 87 ? 0.076 -1.175 9.678 1.00 98.50 87 HIS A N 1
ATOM 651 C CA . HIS A 1 87 ? 0.678 -2.009 8.641 1.00 98.50 87 HIS A CA 1
ATOM 652 C C . HIS A 1 87 ? 0.657 -3.460 9.084 1.00 98.50 87 HIS A C 1
ATOM 654 O O . HIS A 1 87 ? 1.209 -3.803 10.133 1.00 98.50 87 HIS A O 1
ATOM 660 N N . TYR A 1 88 ? 0.040 -4.300 8.264 1.00 98.81 88 TYR A N 1
ATOM 661 C CA . TYR A 1 88 ? 0.065 -5.747 8.394 1.00 98.81 88 TYR A CA 1
ATOM 662 C C . TYR A 1 88 ? 0.848 -6.305 7.215 1.00 98.81 88 TYR A C 1
ATOM 664 O O . TYR A 1 88 ? 0.368 -6.222 6.091 1.00 98.81 88 TYR A O 1
ATOM 672 N N . ALA A 1 89 ? 2.046 -6.833 7.451 1.00 98.56 89 ALA A N 1
ATOM 673 C CA . ALA A 1 89 ? 2.953 -7.278 6.395 1.00 98.56 89 ALA A CA 1
ATOM 674 C C . ALA A 1 89 ? 3.002 -8.805 6.299 1.00 98.56 89 ALA A C 1
ATOM 676 O O . ALA A 1 89 ? 2.938 -9.503 7.313 1.00 98.56 89 ALA A O 1
ATOM 677 N N . ASN A 1 90 ? 3.156 -9.319 5.080 1.00 98.69 90 ASN A N 1
ATOM 678 C CA . ASN A 1 90 ? 3.431 -10.721 4.799 1.00 98.69 90 ASN A CA 1
ATOM 679 C C . ASN A 1 90 ? 4.895 -10.874 4.370 1.00 98.69 90 ASN A C 1
ATOM 681 O O . ASN A 1 90 ? 5.283 -10.504 3.262 1.00 98.69 90 ASN A O 1
ATOM 685 N N . PHE A 1 91 ? 5.720 -11.444 5.248 1.00 97.44 91 PHE A N 1
ATOM 686 C CA . PHE A 1 91 ? 7.164 -11.541 5.016 1.00 97.44 91 PHE A CA 1
ATOM 687 C C . PHE A 1 91 ? 7.556 -12.494 3.881 1.00 97.44 91 PHE A C 1
ATOM 689 O O . PHE A 1 91 ? 8.610 -12.306 3.277 1.00 97.44 91 PHE A O 1
ATOM 696 N N . ALA A 1 92 ? 6.726 -13.494 3.563 1.00 97.25 92 ALA A N 1
ATOM 697 C CA . ALA A 1 92 ? 6.987 -14.377 2.428 1.00 97.25 92 ALA A CA 1
ATOM 698 C C . ALA A 1 92 ? 6.846 -13.617 1.100 1.00 97.25 92 ALA A C 1
ATOM 700 O O . ALA A 1 92 ? 7.679 -13.783 0.211 1.00 97.25 92 ALA A O 1
ATOM 701 N N . ARG A 1 93 ? 5.843 -12.733 1.002 1.00 97.62 93 ARG A N 1
ATOM 702 C CA . ARG A 1 93 ? 5.665 -11.827 -0.144 1.00 97.62 93 ARG A CA 1
ATOM 703 C C . ARG A 1 93 ? 6.758 -10.767 -0.190 1.00 97.62 93 ARG A C 1
ATOM 705 O O . ARG A 1 93 ? 7.407 -10.619 -1.212 1.00 97.62 93 ARG A O 1
ATOM 712 N N . ALA A 1 94 ? 7.068 -10.137 0.944 1.00 95.50 94 ALA A N 1
ATOM 713 C CA . ALA A 1 94 ? 8.131 -9.131 1.028 1.00 95.50 94 ALA A CA 1
ATOM 714 C C . ALA A 1 94 ? 9.526 -9.669 0.650 1.00 95.50 94 ALA A C 1
ATOM 716 O O . ALA A 1 94 ? 10.382 -8.918 0.184 1.00 95.50 94 ALA A O 1
ATOM 717 N N . GLY A 1 95 ? 9.766 -10.968 0.853 1.00 94.69 95 GLY A N 1
ATOM 718 C CA . GLY A 1 95 ? 10.986 -11.650 0.419 1.00 94.69 95 GLY A CA 1
ATOM 719 C C . GLY A 1 95 ? 11.008 -12.034 -1.066 1.00 94.69 95 GLY A C 1
ATOM 720 O O . GLY A 1 95 ? 12.059 -12.439 -1.567 1.00 94.69 95 GLY A O 1
ATOM 721 N N . ASN A 1 96 ? 9.883 -11.926 -1.777 1.00 93.25 96 ASN A N 1
ATOM 722 C CA . ASN A 1 96 ? 9.782 -12.205 -3.203 1.00 93.25 96 ASN A CA 1
ATOM 723 C C . ASN A 1 96 ? 10.115 -10.934 -4.009 1.00 93.25 96 ASN A C 1
ATOM 725 O O . ASN A 1 96 ? 9.464 -9.909 -3.843 1.00 93.25 96 ASN A O 1
ATOM 729 N N . PRO A 1 97 ? 11.111 -10.958 -4.913 1.00 90.69 97 PRO A N 1
ATOM 730 C CA . PRO A 1 97 ? 11.448 -9.783 -5.715 1.00 90.69 97 PRO A CA 1
ATOM 731 C C . PRO A 1 97 ? 10.427 -9.471 -6.821 1.00 90.69 97 PRO A C 1
ATOM 733 O O . PRO A 1 97 ? 10.544 -8.418 -7.456 1.00 90.69 97 PRO A O 1
ATOM 736 N N . ASN A 1 98 ? 9.493 -10.385 -7.101 1.00 94.06 98 ASN A N 1
ATOM 737 C CA . ASN A 1 98 ? 8.472 -10.221 -8.128 1.00 94.06 98 ASN A CA 1
ATOM 738 C C . ASN A 1 98 ? 7.244 -9.529 -7.538 1.00 94.06 98 ASN A C 1
ATOM 740 O O . ASN A 1 98 ? 6.566 -10.094 -6.687 1.00 94.06 98 ASN A O 1
ATOM 744 N N . LEU A 1 99 ? 6.949 -8.336 -8.045 1.00 96.81 99 LEU A N 1
ATOM 745 C CA . LEU A 1 99 ? 5.771 -7.567 -7.662 1.00 96.81 99 LEU A CA 1
ATOM 746 C C . LEU A 1 99 ? 4.557 -8.041 -8.465 1.00 96.81 99 LEU A C 1
ATOM 748 O O . LEU A 1 99 ? 4.583 -8.015 -9.698 1.00 96.81 99 LEU A O 1
ATOM 752 N N . ASP A 1 100 ? 3.489 -8.422 -7.771 1.00 98.06 100 ASP A N 1
ATOM 753 C CA . ASP A 1 100 ? 2.216 -8.830 -8.367 1.00 98.06 100 ASP A CA 1
ATOM 754 C C . ASP A 1 100 ? 1.082 -7.979 -7.777 1.00 98.06 100 ASP A C 1
ATOM 756 O O . ASP A 1 100 ? 0.915 -7.965 -6.558 1.00 98.06 100 ASP A O 1
ATOM 760 N N . PRO A 1 101 ? 0.250 -7.297 -8.593 1.00 98.19 101 PRO A N 1
ATOM 761 C CA . PRO A 1 101 ? -0.915 -6.576 -8.086 1.00 98.19 101 PRO A CA 1
ATOM 762 C C . PRO A 1 101 ? -1.834 -7.417 -7.182 1.00 98.19 101 PRO A C 1
ATOM 764 O O . PRO A 1 101 ? -2.451 -6.863 -6.276 1.00 98.19 101 PRO A O 1
ATOM 767 N N . ALA A 1 102 ? -1.942 -8.730 -7.399 1.00 98.50 102 ALA A N 1
ATOM 768 C CA . ALA A 1 102 ? -2.760 -9.632 -6.586 1.00 98.50 102 ALA A CA 1
ATOM 769 C C . ALA A 1 102 ? -2.109 -10.023 -5.244 1.00 98.50 102 ALA A C 1
ATOM 771 O O . ALA A 1 102 ? -2.799 -10.512 -4.345 1.00 98.50 102 ALA A O 1
ATOM 772 N N . GLU A 1 103 ? -0.808 -9.793 -5.077 1.00 98.44 103 GLU A N 1
ATOM 773 C CA . GLU A 1 103 ? -0.052 -10.197 -3.893 1.00 98.44 103 GLU A CA 1
ATOM 774 C C . GLU A 1 103 ? 0.639 -9.006 -3.218 1.00 98.44 103 GLU A C 1
ATOM 776 O O . GLU A 1 103 ? 1.860 -8.963 -3.175 1.00 98.44 103 GLU A O 1
ATOM 781 N N . PRO A 1 104 ? -0.101 -8.042 -2.637 1.00 98.62 104 PRO A N 1
ATOM 782 C CA . PRO A 1 104 ? 0.541 -6.968 -1.885 1.00 98.62 104 PRO A CA 1
ATOM 783 C C . PRO A 1 104 ? 1.354 -7.523 -0.715 1.00 98.62 104 PRO A C 1
ATOM 785 O O . PRO A 1 104 ? 0.917 -8.465 -0.033 1.00 98.62 104 PRO A O 1
ATOM 788 N N . GLU A 1 105 ? 2.504 -6.898 -0.469 1.00 98.62 105 GLU A N 1
ATOM 789 C CA . GLU A 1 105 ? 3.379 -7.197 0.663 1.00 98.62 105 GLU A CA 1
ATOM 790 C C . GLU A 1 105 ? 2.768 -6.738 1.989 1.00 98.62 105 GLU A C 1
ATOM 792 O O . GLU A 1 105 ? 2.961 -7.400 3.011 1.00 98.62 105 GLU A O 1
ATOM 797 N N . THR A 1 106 ? 1.988 -5.653 1.967 1.00 98.75 106 THR A N 1
ATOM 798 C CA . THR A 1 106 ? 1.398 -5.050 3.162 1.00 98.75 106 THR A CA 1
ATOM 799 C C . THR A 1 106 ? -0.070 -4.668 2.946 1.00 98.75 106 THR A C 1
ATOM 801 O O . THR A 1 106 ? -0.473 -4.161 1.899 1.00 98.75 106 THR A O 1
ATOM 804 N N . LEU A 1 107 ? -0.885 -4.883 3.976 1.00 98.88 107 LEU A N 1
ATOM 805 C CA . LEU A 1 107 ? -2.266 -4.423 4.089 1.00 98.88 107 LEU A CA 1
ATOM 806 C C . LEU A 1 107 ? -2.338 -3.263 5.087 1.00 98.88 107 LEU A C 1
ATOM 808 O O . LEU A 1 107 ? -1.723 -3.320 6.155 1.00 98.88 107 LEU A O 1
ATOM 812 N N . LEU A 1 108 ? -3.113 -2.232 4.752 1.00 98.81 108 LEU A N 1
ATOM 813 C CA . LEU A 1 108 ? -3.283 -1.038 5.577 1.00 98.81 108 LEU A CA 1
ATOM 814 C C . LEU A 1 108 ? -4.667 -1.036 6.217 1.00 98.81 108 LEU A C 1
ATOM 816 O O . LEU A 1 108 ? -5.678 -1.080 5.508 1.00 98.81 108 LEU A O 1
ATOM 820 N N . TYR A 1 109 ? -4.706 -0.926 7.545 1.00 98.69 109 TYR A N 1
ATOM 821 C CA . TYR A 1 109 ? -5.948 -0.879 8.312 1.00 98.69 109 TYR A CA 1
ATOM 822 C C . TYR A 1 109 ? -6.102 0.412 9.112 1.00 98.69 109 TYR A C 1
ATOM 824 O O . TYR A 1 109 ? -5.134 0.974 9.627 1.00 98.69 109 TYR A O 1
ATOM 832 N N . ILE A 1 110 ? -7.347 0.850 9.269 1.00 97.62 110 ILE A N 1
ATOM 833 C CA . ILE A 1 110 ? -7.759 1.882 10.225 1.00 97.62 110 ILE A CA 1
ATOM 834 C C . ILE A 1 110 ? -8.922 1.312 11.040 1.00 97.62 110 ILE A C 1
ATOM 836 O O . ILE A 1 110 ? -9.805 0.705 10.439 1.00 97.62 110 ILE A O 1
ATOM 840 N N . PRO A 1 111 ? -8.937 1.474 12.370 1.00 95.00 111 PRO A N 1
ATOM 841 C CA . PRO A 1 111 ? -10.074 1.067 13.177 1.00 95.00 111 PRO A CA 1
ATOM 842 C C . PRO A 1 111 ? -11.242 2.029 12.962 1.00 95.00 111 PRO A C 1
ATOM 844 O O . PRO A 1 111 ? -11.037 3.230 12.750 1.00 95.00 111 PRO A O 1
ATOM 847 N N . ASP A 1 112 ? -12.455 1.506 13.027 1.00 88.38 112 ASP A N 1
ATOM 848 C CA . ASP A 1 112 ? -13.657 2.323 13.129 1.00 88.38 112 ASP A CA 1
ATOM 849 C C . ASP A 1 112 ? -13.905 2.819 14.563 1.00 88.38 112 ASP A C 1
ATOM 851 O O . ASP A 1 112 ? -13.013 2.804 15.415 1.00 88.38 112 ASP A O 1
ATOM 855 N N . GLU A 1 113 ? -15.109 3.337 14.804 1.00 87.19 113 GLU A N 1
ATOM 856 C CA . GLU A 1 113 ? -15.515 3.881 16.102 1.00 87.19 113 GLU A CA 1
ATOM 857 C C . GLU A 1 113 ? -15.608 2.805 17.196 1.00 87.19 113 GLU A C 1
ATOM 859 O O . GLU A 1 113 ? -15.386 3.121 18.365 1.00 87.19 113 GLU A O 1
ATOM 864 N N . ASP A 1 114 ? -15.867 1.549 16.819 1.00 88.81 114 ASP A N 1
ATOM 865 C CA . ASP A 1 114 ? -15.974 0.403 17.727 1.00 88.81 114 ASP A CA 1
ATOM 866 C C . ASP A 1 114 ? -14.624 -0.320 17.912 1.00 88.81 114 ASP A C 1
ATOM 868 O O . ASP A 1 114 ? -14.467 -1.163 18.799 1.00 88.81 114 ASP A O 1
ATOM 872 N N . GLY A 1 115 ? -13.613 0.061 17.125 1.00 90.25 115 GLY A N 1
ATOM 873 C CA . GLY A 1 115 ? -12.264 -0.497 17.163 1.00 90.25 115 GLY A CA 1
ATOM 874 C C . GLY A 1 115 ? -12.030 -1.624 16.157 1.00 90.25 115 GLY A C 1
ATOM 875 O O . GLY A 1 115 ? -10.917 -2.158 16.102 1.00 90.25 115 GLY A O 1
ATOM 876 N N . ASP A 1 116 ? -13.027 -1.960 15.338 1.00 92.88 116 ASP A N 1
ATOM 877 C CA . ASP A 1 116 ? -12.911 -2.992 14.315 1.00 92.88 116 ASP A CA 1
ATOM 878 C C . ASP A 1 116 ? -12.050 -2.493 13.150 1.00 92.88 116 ASP A C 1
ATOM 880 O O . ASP A 1 116 ? -12.193 -1.376 12.648 1.00 92.88 116 ASP A O 1
ATOM 884 N N . LEU A 1 117 ? -11.110 -3.329 12.704 1.00 97.06 117 LEU A N 1
ATOM 885 C CA . LEU A 1 117 ? -10.127 -2.946 11.693 1.00 97.06 117 LEU A CA 1
ATOM 886 C C . LEU A 1 117 ? -10.716 -2.987 10.283 1.00 97.06 117 LEU A C 1
ATOM 888 O O . LEU A 1 117 ? -11.062 -4.046 9.764 1.00 97.06 117 LEU A O 1
ATOM 892 N N . TRP A 1 118 ? -10.733 -1.837 9.613 1.00 97.31 118 TRP A N 1
ATOM 893 C CA . TRP A 1 118 ? -11.152 -1.716 8.221 1.00 97.31 118 TRP A CA 1
ATOM 894 C C . TRP A 1 118 ? -9.951 -1.702 7.290 1.00 97.31 118 TRP A C 1
ATOM 896 O O . TRP A 1 118 ? -9.065 -0.856 7.421 1.00 97.31 118 TRP A O 1
ATOM 906 N N . LEU A 1 119 ? -9.950 -2.602 6.306 1.00 98.69 119 LEU A N 1
ATOM 907 C CA . LEU A 1 119 ? -8.987 -2.571 5.211 1.00 98.69 119 LEU A CA 1
ATOM 908 C C . LEU A 1 119 ? -9.217 -1.305 4.373 1.00 98.69 119 LEU A C 1
ATOM 910 O O . LEU A 1 119 ? -10.274 -1.139 3.761 1.00 98.69 119 LEU A O 1
ATOM 914 N N . VAL A 1 120 ? -8.233 -0.407 4.345 1.00 98.56 120 VAL A N 1
ATOM 915 C CA . VAL A 1 120 ? -8.334 0.897 3.662 1.00 98.56 120 VAL A CA 1
ATOM 916 C C . VAL A 1 120 ? -7.431 1.006 2.436 1.00 98.56 120 VAL A C 1
ATOM 918 O O . VAL A 1 120 ? -7.759 1.732 1.492 1.00 98.56 120 VAL A O 1
ATOM 921 N N . GLY A 1 121 ? -6.325 0.269 2.415 1.00 98.69 121 GLY A N 1
ATOM 922 C CA . GLY A 1 121 ? -5.333 0.339 1.353 1.00 98.69 121 GLY A CA 1
ATOM 923 C C . GLY A 1 121 ? -4.377 -0.843 1.368 1.00 98.69 121 GLY A C 1
ATOM 924 O O . GLY A 1 121 ? -4.454 -1.719 2.229 1.00 98.69 121 GLY A O 1
ATOM 925 N N . LEU A 1 122 ? -3.498 -0.851 0.380 1.00 98.88 122 LEU A N 1
ATOM 926 C CA . LEU A 1 122 ? -2.459 -1.843 0.156 1.00 98.88 122 LEU A CA 1
ATOM 927 C C . LEU A 1 122 ? -1.127 -1.103 0.038 1.00 98.88 122 LEU A C 1
ATOM 929 O O . LEU A 1 122 ? -1.096 0.050 -0.398 1.00 98.88 122 LEU A O 1
ATOM 933 N N . GLU A 1 123 ? -0.036 -1.768 0.374 1.00 98.69 123 GLU A N 1
ATOM 934 C CA . GLU A 1 123 ? 1.307 -1.290 0.074 1.00 98.69 123 GLU A CA 1
ATOM 935 C C . GLU A 1 123 ? 2.118 -2.421 -0.562 1.00 98.69 123 GLU A C 1
ATOM 937 O O . GLU A 1 123 ? 2.040 -3.582 -0.150 1.00 98.69 123 GLU A O 1
ATOM 942 N N . TYR A 1 124 ? 2.875 -2.046 -1.591 1.00 98.69 124 TYR A N 1
ATOM 943 C CA . TYR A 1 124 ? 3.811 -2.913 -2.289 1.00 98.69 124 TYR A CA 1
ATOM 944 C C . TYR A 1 124 ? 5.229 -2.492 -1.954 1.00 98.69 124 TYR A C 1
ATOM 946 O O . TYR A 1 124 ? 5.504 -1.292 -1.859 1.00 98.69 124 TYR A O 1
ATOM 954 N N . ALA A 1 125 ? 6.129 -3.457 -1.804 1.00 97.69 125 ALA A N 1
ATOM 955 C CA . ALA A 1 125 ? 7.496 -3.193 -1.391 1.00 97.69 125 ALA A CA 1
ATOM 956 C C . ALA A 1 125 ? 8.500 -4.084 -2.122 1.00 97.69 125 ALA A C 1
ATOM 958 O O . ALA A 1 125 ? 8.380 -5.304 -2.150 1.00 97.69 125 ALA A O 1
ATOM 959 N N . ARG A 1 126 ? 9.563 -3.468 -2.647 1.00 97.75 126 ARG A N 1
ATOM 960 C CA . ARG A 1 126 ? 10.749 -4.174 -3.138 1.00 97.75 126 ARG A CA 1
ATOM 961 C C . ARG A 1 126 ? 11.956 -3.791 -2.294 1.00 97.75 126 ARG A C 1
ATOM 963 O O . ARG A 1 126 ? 12.507 -2.699 -2.447 1.00 97.75 126 ARG A O 1
ATOM 970 N N . PHE A 1 127 ? 12.372 -4.701 -1.423 1.00 96.44 127 PHE A N 1
ATOM 971 C CA . PHE A 1 127 ? 13.538 -4.514 -0.561 1.00 96.44 127 PHE A CA 1
ATOM 972 C C . PHE A 1 127 ? 14.843 -4.570 -1.356 1.00 96.44 127 PHE A C 1
ATOM 974 O O . PHE A 1 127 ? 15.006 -5.379 -2.272 1.00 96.44 127 PHE A O 1
ATOM 981 N N . GLY A 1 128 ? 15.791 -3.710 -0.988 1.00 96.12 128 GLY A N 1
ATOM 982 C CA . GLY A 1 128 ? 17.103 -3.647 -1.619 1.00 96.12 128 GLY A CA 1
ATOM 983 C C . GLY A 1 128 ? 17.682 -2.234 -1.656 1.00 96.12 128 GLY A C 1
ATOM 984 O O . GLY A 1 128 ? 17.033 -1.279 -1.240 1.00 96.12 128 GLY A O 1
ATOM 985 N N . PRO A 1 129 ? 18.923 -2.081 -2.143 1.00 96.69 129 PRO A N 1
ATOM 986 C CA . PRO A 1 129 ? 19.587 -0.784 -2.186 1.00 96.69 129 PRO A CA 1
ATOM 987 C C . PRO A 1 129 ? 18.937 0.160 -3.215 1.00 96.69 129 PRO A C 1
ATOM 989 O O . PRO A 1 129 ? 18.368 -0.307 -4.205 1.00 96.69 129 PRO A O 1
ATOM 992 N N . PRO A 1 130 ? 19.128 1.489 -3.080 1.00 96.81 130 PRO A N 1
ATOM 993 C CA . PRO A 1 130 ? 18.587 2.482 -4.015 1.00 96.81 130 PRO A CA 1
ATOM 994 C C . PRO A 1 130 ? 19.302 2.482 -5.380 1.00 96.81 130 PRO A C 1
ATOM 996 O O . PRO A 1 130 ? 19.065 3.342 -6.222 1.00 96.81 130 PRO A O 1
ATOM 999 N N . THR A 1 131 ? 20.243 1.557 -5.584 1.00 96.62 131 THR A N 1
ATOM 1000 C CA . THR A 1 131 ? 20.929 1.322 -6.858 1.00 96.62 131 THR A CA 1
ATOM 1001 C C . THR A 1 131 ? 20.183 0.332 -7.751 1.00 96.62 131 THR A C 1
ATOM 1003 O O . THR A 1 131 ? 20.566 0.157 -8.908 1.00 96.62 131 THR A O 1
ATOM 1006 N N . LEU A 1 132 ? 19.145 -0.338 -7.237 1.00 95.81 132 LEU A N 1
ATOM 1007 C CA . LEU A 1 132 ? 18.287 -1.186 -8.056 1.00 95.81 132 LEU A CA 1
ATOM 1008 C C . LEU A 1 132 ? 17.465 -0.340 -9.041 1.00 95.81 132 LEU A C 1
ATOM 1010 O O . LEU A 1 132 ? 17.135 0.807 -8.742 1.00 95.81 132 LEU A O 1
ATOM 1014 N N . PRO A 1 133 ? 17.078 -0.905 -10.199 1.00 96.75 133 PRO A N 1
ATOM 1015 C CA . PRO A 1 133 ? 16.107 -0.259 -11.071 1.00 96.75 133 PRO A CA 1
ATOM 1016 C C . PRO A 1 133 ? 14.809 0.038 -10.313 1.00 96.75 133 PRO A C 1
ATOM 1018 O O . PRO A 1 133 ? 14.278 -0.856 -9.641 1.00 96.75 133 PRO A O 1
ATOM 1021 N N . VAL A 1 134 ? 14.310 1.270 -10.458 1.00 97.81 134 VAL A N 1
ATOM 1022 C CA . VAL A 1 134 ? 13.056 1.720 -9.843 1.00 97.81 134 VAL A CA 1
ATOM 1023 C C . VAL A 1 134 ? 11.916 0.835 -10.355 1.00 97.81 134 VAL A C 1
ATOM 1025 O O . VAL A 1 134 ? 11.698 0.767 -11.568 1.00 97.81 134 VAL A O 1
ATOM 1028 N N . PRO A 1 135 ? 11.218 0.102 -9.472 1.00 97.56 135 PRO A N 1
ATOM 1029 C CA . PRO A 1 135 ? 10.104 -0.731 -9.891 1.00 97.56 135 PRO A CA 1
ATOM 1030 C C . PRO A 1 135 ? 8.909 0.113 -10.321 1.00 97.56 135 PRO A C 1
ATOM 1032 O O . PRO A 1 135 ? 8.733 1.244 -9.864 1.00 97.56 135 PRO A O 1
ATOM 1035 N N . THR A 1 136 ? 8.062 -0.481 -11.157 1.00 96.88 136 THR A N 1
ATOM 1036 C CA . THR A 1 136 ? 6.776 0.099 -11.532 1.00 96.88 136 THR A CA 1
ATOM 1037 C C . THR A 1 136 ? 5.650 -0.892 -11.285 1.00 96.88 136 THR A C 1
ATOM 1039 O O . THR A 1 136 ? 5.802 -2.093 -11.507 1.00 96.88 136 THR A O 1
ATOM 1042 N N . LEU A 1 137 ? 4.510 -0.384 -10.824 1.00 97.56 137 LEU A N 1
ATOM 1043 C CA . LEU A 1 137 ? 3.265 -1.138 -10.696 1.00 97.56 137 LEU A CA 1
ATOM 1044 C C . LEU A 1 137 ? 2.091 -0.169 -10.834 1.00 97.56 137 LEU A C 1
ATOM 1046 O O . LEU A 1 137 ? 2.197 0.986 -10.438 1.00 97.56 137 LEU A O 1
ATOM 1050 N N . PHE A 1 138 ? 0.974 -0.608 -11.420 1.00 97.06 138 PHE A N 1
ATOM 1051 C CA . PHE A 1 138 ? -0.177 0.268 -11.712 1.00 97.06 138 PHE A CA 1
ATOM 1052 C C . PHE A 1 138 ? 0.172 1.504 -12.570 1.00 97.06 138 PHE A C 1
ATOM 1054 O O . PHE A 1 138 ? -0.505 2.528 -12.496 1.00 97.06 138 PHE A O 1
ATOM 1061 N N . GLY A 1 139 ? 1.244 1.427 -13.365 1.00 95.44 139 GLY A N 1
ATOM 1062 C CA . GLY A 1 139 ? 1.764 2.568 -14.125 1.00 95.44 139 GLY A CA 1
ATOM 1063 C C . GLY A 1 139 ? 2.463 3.635 -13.273 1.00 95.44 139 GLY A C 1
ATOM 1064 O O . GLY A 1 139 ? 2.755 4.707 -13.789 1.00 95.44 139 GLY A O 1
ATOM 1065 N N . GLN A 1 140 ? 2.733 3.360 -11.993 1.00 96.75 140 GLN A N 1
ATOM 1066 C CA . GLN A 1 140 ? 3.420 4.265 -11.072 1.00 96.75 140 GLN A CA 1
ATOM 1067 C C . GLN A 1 140 ? 4.821 3.756 -10.758 1.00 96.75 140 GLN A C 1
ATOM 1069 O O . GLN A 1 140 ? 5.018 2.556 -10.561 1.00 96.75 140 GLN A O 1
ATOM 1074 N N . GLU A 1 141 ? 5.780 4.672 -10.671 1.00 96.94 141 GLU A N 1
ATOM 1075 C CA . GLU A 1 141 ? 7.093 4.393 -10.093 1.00 96.94 141 GLU A CA 1
ATOM 1076 C C . GLU A 1 141 ? 6.997 4.306 -8.568 1.00 96.94 141 GLU A C 1
ATOM 1078 O O . GLU A 1 141 ? 6.236 5.033 -7.928 1.00 96.94 141 GLU A O 1
ATOM 1083 N N . PHE A 1 142 ? 7.785 3.418 -7.971 1.00 98.19 142 PHE A N 1
ATOM 1084 C CA . PHE A 1 142 ? 7.895 3.341 -6.517 1.00 98.19 142 PHE A CA 1
ATOM 1085 C C . PHE A 1 142 ? 8.809 4.438 -5.960 1.00 98.19 142 PHE A C 1
ATOM 1087 O O . PHE A 1 142 ? 9.773 4.863 -6.599 1.00 98.19 142 PHE A O 1
ATOM 1094 N N . HIS A 1 143 ? 8.573 4.828 -4.708 1.00 97.31 143 HIS A N 1
ATOM 1095 C CA . HIS A 1 143 ? 9.429 5.758 -3.976 1.00 97.31 143 HIS A CA 1
ATOM 1096 C C . HIS A 1 143 ? 10.386 5.003 -3.056 1.00 97.31 143 HIS A C 1
ATOM 1098 O O . HIS A 1 143 ? 9.989 4.061 -2.379 1.00 97.31 143 HIS A O 1
ATOM 1104 N N . TYR A 1 144 ? 11.655 5.409 -3.007 1.00 98.06 144 TYR A N 1
ATOM 1105 C CA . TYR A 1 144 ? 12.614 4.782 -2.100 1.00 98.06 144 TYR A CA 1
ATOM 1106 C C . TYR A 1 144 ? 12.437 5.297 -0.665 1.00 98.06 144 TYR A C 1
ATOM 1108 O O . TYR A 1 144 ? 12.662 6.480 -0.397 1.00 98.06 144 TYR A O 1
ATOM 1116 N N . ASP A 1 145 ? 12.094 4.404 0.261 1.00 96.31 145 ASP A N 1
ATOM 1117 C CA . ASP A 1 145 ? 12.096 4.660 1.698 1.00 96.31 145 ASP A CA 1
ATOM 1118 C C . ASP A 1 145 ? 13.422 4.181 2.306 1.00 96.31 145 ASP A C 1
ATOM 1120 O O . ASP A 1 145 ? 13.678 2.987 2.494 1.00 96.31 145 ASP A O 1
ATOM 1124 N N . SER A 1 146 ? 14.284 5.138 2.650 1.00 96.25 146 SER A N 1
ATOM 1125 C CA . SER A 1 146 ? 15.592 4.864 3.249 1.00 96.25 146 SER A CA 1
ATOM 1126 C C . SER A 1 146 ? 15.524 4.311 4.672 1.00 96.25 146 SER A C 1
ATOM 1128 O O . SER A 1 146 ? 16.507 3.728 5.127 1.00 96.25 146 SER A O 1
ATOM 1130 N N . ARG A 1 147 ? 14.397 4.470 5.375 1.00 93.44 147 ARG A N 1
ATOM 1131 C CA . ARG A 1 147 ? 14.194 3.918 6.722 1.00 93.44 147 ARG A CA 1
ATOM 1132 C C . ARG A 1 147 ? 13.899 2.426 6.662 1.00 93.44 147 ARG A C 1
ATOM 1134 O O . ARG A 1 147 ? 14.327 1.698 7.551 1.00 93.44 147 ARG A O 1
ATOM 1141 N N . LEU A 1 148 ? 13.193 1.990 5.618 1.00 93.06 148 LEU A N 1
ATOM 1142 C CA . LEU A 1 148 ? 12.886 0.580 5.369 1.00 93.06 148 LEU A CA 1
ATOM 1143 C C . LEU A 1 148 ? 13.959 -0.123 4.528 1.00 93.06 148 LEU A C 1
ATOM 1145 O O . LEU A 1 148 ? 14.080 -1.344 4.595 1.00 93.06 148 LEU A O 1
ATOM 1149 N N . GLY A 1 149 ? 14.743 0.626 3.747 1.00 96.88 149 GLY A N 1
ATOM 1150 C CA . GLY A 1 149 ? 15.682 0.042 2.789 1.00 96.88 149 GLY A CA 1
ATOM 1151 C C . GLY A 1 149 ? 14.956 -0.635 1.624 1.00 96.88 149 GLY A C 1
ATOM 1152 O O . GLY A 1 149 ? 15.305 -1.752 1.233 1.00 96.88 149 GLY A O 1
ATOM 1153 N N . ALA A 1 150 ? 13.900 0.009 1.124 1.00 97.38 150 ALA A N 1
ATOM 1154 C CA . ALA A 1 150 ? 13.013 -0.550 0.113 1.00 97.38 150 ALA A CA 1
ATOM 1155 C C . ALA A 1 150 ? 12.415 0.534 -0.788 1.00 97.38 150 ALA A C 1
ATOM 1157 O O . ALA A 1 150 ? 12.273 1.689 -0.393 1.00 97.38 150 ALA A O 1
ATOM 1158 N N . TYR A 1 151 ? 12.014 0.136 -1.990 1.00 98.31 151 TYR A N 1
ATOM 1159 C CA . TYR A 1 151 ? 11.093 0.902 -2.823 1.00 98.31 151 TYR A CA 1
ATOM 1160 C C . TYR A 1 151 ? 9.658 0.542 -2.449 1.00 98.31 151 TYR A C 1
ATOM 1162 O O . TYR A 1 151 ? 9.329 -0.643 -2.483 1.00 98.31 151 TYR A O 1
ATOM 1170 N N . THR A 1 152 ? 8.816 1.524 -2.133 1.00 97.94 152 THR A N 1
ATOM 1171 C CA . THR A 1 152 ? 7.421 1.306 -1.734 1.00 97.94 152 THR A CA 1
ATOM 1172 C C . THR A 1 152 ? 6.429 2.070 -2.609 1.00 97.94 152 THR A C 1
ATOM 1174 O O . THR A 1 152 ? 6.734 3.132 -3.164 1.00 97.94 152 THR A O 1
ATOM 1177 N N . LEU A 1 153 ? 5.219 1.524 -2.727 1.00 98.50 153 LEU A N 1
ATOM 1178 C CA . LEU A 1 153 ? 4.069 2.189 -3.337 1.00 98.50 153 LEU A CA 1
ATOM 1179 C C . LEU A 1 153 ? 2.814 1.919 -2.526 1.00 98.50 153 LEU A C 1
ATOM 1181 O O . LEU A 1 153 ? 2.411 0.773 -2.336 1.00 98.50 153 LEU A O 1
ATOM 1185 N N . HIS A 1 154 ? 2.171 3.006 -2.119 1.00 98.50 154 HIS A N 1
ATOM 1186 C CA . HIS A 1 154 ? 0.871 2.971 -1.472 1.00 98.50 154 HIS A CA 1
ATOM 1187 C C . HIS A 1 154 ? -0.230 2.925 -2.521 1.00 98.50 154 HIS A C 1
ATOM 1189 O O . HIS A 1 154 ? -0.159 3.622 -3.530 1.00 98.50 154 HIS A O 1
ATOM 1195 N N . VAL A 1 155 ? -1.271 2.138 -2.266 1.00 98.56 155 VAL A N 1
ATOM 1196 C CA . VAL A 1 155 ? -2.445 2.039 -3.131 1.00 98.56 155 VAL A CA 1
ATOM 1197 C C . VAL A 1 155 ? -3.702 2.073 -2.274 1.00 98.56 155 VAL A C 1
ATOM 1199 O O . VAL A 1 155 ? -4.056 1.109 -1.593 1.00 98.56 155 VAL A O 1
ATOM 1202 N N . TRP A 1 156 ? -4.438 3.177 -2.343 1.00 98.31 156 TRP A N 1
ATOM 1203 C CA . TRP A 1 156 ? -5.719 3.357 -1.663 1.00 98.31 156 TRP A CA 1
ATOM 1204 C C . TRP A 1 156 ? -6.850 2.615 -2.391 1.00 98.31 156 TRP A C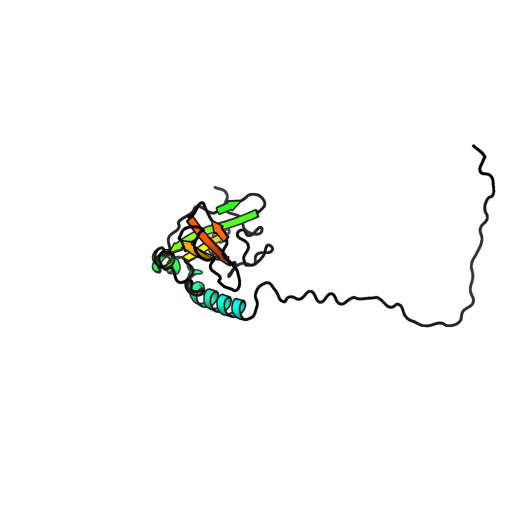 1
ATOM 1206 O O . TRP A 1 156 ? -7.764 3.207 -2.967 1.00 98.31 156 TRP A O 1
ATOM 1216 N N . ALA A 1 157 ? -6.778 1.282 -2.383 1.00 97.81 157 ALA A N 1
ATOM 1217 C CA . ALA A 1 157 ? -7.686 0.413 -3.126 1.00 97.81 157 ALA A CA 1
ATOM 1218 C C . ALA A 1 157 ? -9.118 0.399 -2.562 1.00 97.81 157 ALA A C 1
ATOM 1220 O O . ALA A 1 157 ? -10.063 0.215 -3.333 1.00 97.81 157 ALA A O 1
ATOM 1221 N N . TRP A 1 158 ? -9.293 0.627 -1.257 1.00 98.19 158 TRP A N 1
ATOM 1222 C CA . TRP A 1 158 ? -10.573 0.431 -0.560 1.00 98.19 158 TRP A CA 1
ATOM 1223 C C . TRP A 1 158 ? -11.165 1.711 0.032 1.00 98.19 158 TRP A C 1
ATOM 1225 O O . TRP A 1 158 ? -12.374 1.797 0.248 1.00 98.19 158 TRP A O 1
ATOM 1235 N N . ARG A 1 159 ? -10.346 2.746 0.237 1.00 97.19 159 ARG A N 1
ATOM 1236 C CA . ARG A 1 159 ? -10.784 4.048 0.745 1.00 97.19 159 ARG A CA 1
ATOM 1237 C C . ARG A 1 159 ? -10.319 5.165 -0.175 1.00 97.19 159 ARG A C 1
ATOM 1239 O O . ARG A 1 159 ? -9.131 5.316 -0.388 1.00 97.19 159 ARG A O 1
ATOM 1246 N N . ASN A 1 160 ? -11.231 6.010 -0.655 1.00 96.81 160 ASN A N 1
ATOM 1247 C CA . ASN A 1 160 ? -10.844 7.165 -1.471 1.00 96.81 160 ASN A CA 1
ATOM 1248 C C . ASN A 1 160 ? -9.850 8.087 -0.730 1.00 96.81 160 ASN A C 1
ATOM 1250 O O . ASN A 1 160 ? -10.073 8.433 0.439 1.00 96.81 160 ASN A O 1
ATOM 1254 N N . ASN A 1 161 ? -8.805 8.536 -1.427 1.00 97.62 161 ASN A N 1
ATOM 1255 C CA . ASN A 1 161 ? -7.834 9.498 -0.923 1.00 97.62 161 ASN A CA 1
ATOM 1256 C C . ASN A 1 161 ? -7.872 10.785 -1.767 1.00 97.62 161 ASN A C 1
ATOM 1258 O O . ASN A 1 161 ? -7.505 10.752 -2.938 1.00 97.62 161 ASN A O 1
ATOM 1262 N N . PRO A 1 162 ? -8.284 11.937 -1.200 1.00 96.56 162 PRO A N 1
ATOM 1263 C CA . PRO A 1 162 ? -8.326 13.200 -1.940 1.00 96.56 162 PRO A CA 1
ATOM 1264 C C . PRO A 1 162 ? -6.940 13.733 -2.339 1.00 96.56 162 PRO A C 1
ATOM 1266 O O . PRO A 1 162 ? -6.873 14.627 -3.175 1.00 96.56 162 PRO A O 1
ATOM 1269 N N . SER A 1 163 ? -5.857 13.218 -1.750 1.00 96.50 163 SER A N 1
ATOM 1270 C CA . SER A 1 163 ? -4.483 13.535 -2.157 1.00 96.50 163 SER A CA 1
ATOM 1271 C C . SER A 1 163 ? -3.990 12.680 -3.333 1.00 96.50 163 SER A C 1
ATOM 1273 O O . SER A 1 163 ? -2.868 12.887 -3.783 1.00 96.50 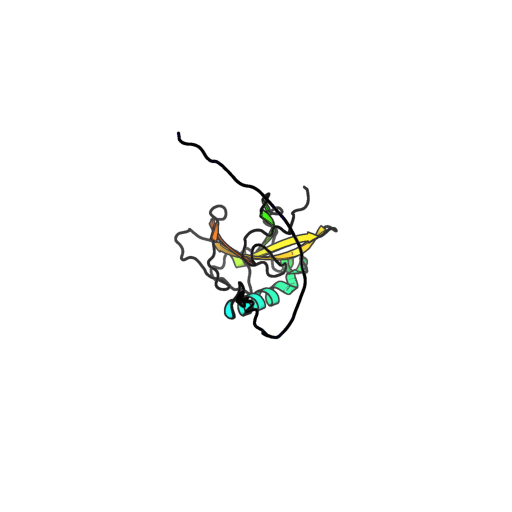163 SER A O 1
ATOM 1275 N N . GLY A 1 164 ? -4.802 11.728 -3.805 1.00 96.56 164 GLY A N 1
ATOM 1276 C CA . GLY A 1 164 ? -4.466 10.764 -4.854 1.00 96.56 164 GLY A CA 1
ATOM 1277 C C . GLY A 1 164 ? -4.478 9.319 -4.350 1.00 96.56 164 GLY A C 1
ATOM 1278 O O . GLY A 1 164 ? -4.078 9.032 -3.217 1.00 96.56 164 GLY A O 1
ATOM 1279 N N . MET A 1 165 ? -4.927 8.393 -5.196 1.00 97.38 165 MET A N 1
ATOM 1280 C CA . MET A 1 165 ? -4.941 6.947 -4.968 1.00 97.38 165 MET A CA 1
ATOM 1281 C C . MET A 1 165 ? -3.563 6.364 -4.630 1.00 97.38 165 MET A C 1
ATOM 1283 O O . MET A 1 165 ? -3.511 5.341 -3.948 1.00 97.38 165 MET A O 1
ATOM 1287 N N . PHE A 1 166 ? -2.471 7.011 -5.048 1.00 97.62 166 PHE A N 1
ATOM 1288 C CA . PHE A 1 166 ? -1.101 6.547 -4.784 1.00 97.62 166 PHE A CA 1
ATOM 1289 C C . PHE A 1 166 ? -0.318 7.381 -3.756 1.00 97.62 166 PHE A C 1
ATOM 1291 O O . PHE A 1 166 ? 0.852 7.112 -3.488 1.00 97.62 166 PHE A O 1
ATOM 1298 N N . ALA A 1 167 ? -0.940 8.399 -3.153 1.00 97.25 167 ALA A N 1
ATOM 1299 C CA . ALA A 1 167 ? -0.281 9.215 -2.134 1.00 97.25 167 ALA A CA 1
ATOM 1300 C C . ALA A 1 167 ? 0.010 8.397 -0.861 1.00 97.25 167 ALA A C 1
ATOM 1302 O O . ALA A 1 167 ? -0.815 7.597 -0.443 1.00 97.25 167 ALA A O 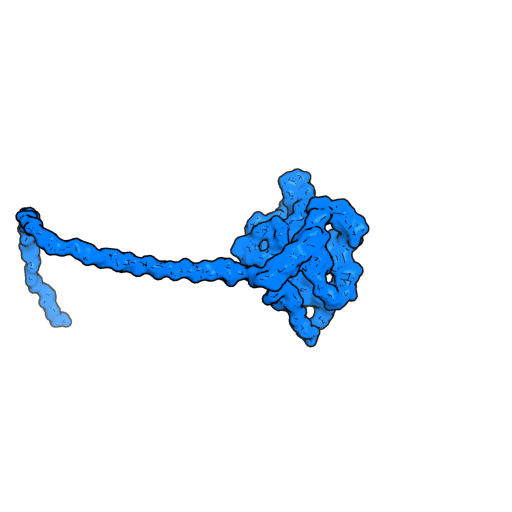1
ATOM 1303 N N . ALA A 1 168 ? 1.135 8.633 -0.181 1.00 96.75 168 ALA A N 1
ATOM 1304 C CA . ALA A 1 168 ? 1.508 7.846 1.006 1.00 96.75 168 ALA A CA 1
ATOM 1305 C C . ALA A 1 168 ? 0.551 8.018 2.208 1.00 96.75 168 ALA A C 1
ATOM 1307 O O . ALA A 1 168 ? 0.329 7.090 2.978 1.00 96.75 168 ALA A O 1
ATOM 1308 N N . PHE A 1 169 ? -0.050 9.201 2.372 1.00 98.12 169 PHE A N 1
ATOM 1309 C CA . PHE A 1 169 ? -0.952 9.510 3.487 1.00 98.12 169 PHE A CA 1
ATOM 1310 C C . PHE A 1 169 ? -2.339 9.907 2.985 1.00 98.12 169 PHE A C 1
ATOM 1312 O O . PHE A 1 169 ? -2.470 10.558 1.945 1.00 98.12 169 PHE A O 1
ATOM 1319 N N . ASN A 1 170 ? -3.375 9.566 3.755 1.00 98.31 170 ASN A N 1
ATOM 1320 C CA . ASN A 1 170 ? -4.746 9.993 3.497 1.00 98.31 170 ASN A CA 1
ATOM 1321 C C . ASN A 1 170 ? -5.188 11.050 4.529 1.00 98.31 170 ASN A C 1
ATOM 1323 O O . ASN A 1 170 ? -5.372 10.729 5.712 1.00 98.31 170 ASN A O 1
ATOM 1327 N N . PRO A 1 171 ? -5.446 12.305 4.110 1.00 97.88 171 PRO A N 1
ATOM 1328 C CA . PRO A 1 171 ? -5.790 13.391 5.023 1.00 97.88 171 PRO A CA 1
ATOM 1329 C C . PRO A 1 171 ? -7.185 13.239 5.639 1.00 97.88 171 PRO A C 1
ATOM 1331 O O . PRO A 1 171 ? -7.482 13.946 6.604 1.00 97.88 171 PRO A O 1
ATOM 1334 N N . LYS A 1 172 ? -8.026 12.320 5.140 1.00 96.75 172 LYS A N 1
ATOM 1335 C CA . LYS A 1 172 ? -9.338 11.996 5.724 1.00 96.75 172 LYS A CA 1
ATOM 1336 C C . LYS A 1 172 ? -9.275 10.937 6.825 1.00 96.75 172 LYS A C 1
ATOM 1338 O O . LYS A 1 172 ? -10.272 10.747 7.511 1.00 96.75 172 LYS A O 1
ATOM 1343 N N . LEU A 1 173 ? -8.148 10.245 6.987 1.00 96.62 173 LEU A N 1
ATOM 1344 C CA . LEU A 1 173 ? -7.989 9.185 7.984 1.00 96.62 173 LEU A CA 1
ATOM 1345 C C . LEU A 1 173 ? -7.219 9.693 9.202 1.00 96.62 173 LEU A C 1
ATOM 1347 O O . LEU A 1 173 ? -6.360 10.573 9.095 1.00 96.62 173 LEU A O 1
ATOM 1351 N N . ARG A 1 174 ? -7.536 9.150 10.375 1.00 94.75 174 ARG A N 1
ATOM 1352 C CA . ARG A 1 174 ? -6.881 9.472 11.645 1.00 94.75 174 ARG A CA 1
ATOM 1353 C C . ARG A 1 174 ? -6.574 8.179 12.380 1.00 94.75 174 ARG A C 1
ATOM 1355 O O . ARG A 1 174 ? -7.371 7.250 12.345 1.00 94.75 174 ARG A O 1
ATOM 1362 N N . CYS A 1 175 ? -5.419 8.144 13.031 1.00 94.81 175 CYS A N 1
ATOM 1363 C CA . CYS A 1 175 ? -5.132 7.106 14.006 1.00 94.81 175 CYS A CA 1
ATOM 1364 C C . CYS A 1 175 ? -5.905 7.393 15.300 1.00 94.81 175 CYS A C 1
ATOM 1366 O O . CYS A 1 175 ? -6.095 8.574 15.618 1.00 94.81 175 CYS A O 1
ATOM 1368 N N . PRO A 1 176 ? -6.325 6.357 16.045 1.00 90.06 176 PRO A N 1
ATOM 1369 C CA . PRO A 1 176 ? -6.892 6.533 17.375 1.00 90.06 176 PRO A CA 1
ATOM 1370 C C . PRO A 1 176 ? -5.967 7.348 18.271 1.00 90.06 176 PRO A C 1
ATOM 1372 O O . PRO A 1 176 ? -4.740 7.256 18.159 1.00 90.06 176 PRO A O 1
ATOM 1375 N N . ALA A 1 177 ? -6.560 8.123 19.177 1.00 78.38 177 ALA A N 1
ATOM 1376 C CA . ALA A 1 177 ? -5.801 8.689 20.279 1.00 78.38 177 ALA A CA 1
ATOM 1377 C C . ALA A 1 177 ? -5.230 7.534 21.115 1.00 78.38 177 ALA A C 1
ATOM 1379 O O . ALA A 1 177 ? -5.951 6.596 21.450 1.00 78.38 177 ALA A O 1
ATOM 1380 N N . SER A 1 178 ? -3.922 7.590 21.359 1.00 58.75 178 SER A N 1
ATOM 1381 C CA . SER A 1 178 ? -3.203 6.663 22.240 1.00 58.75 178 SER A CA 1
ATOM 1382 C C . SER A 1 178 ? -3.556 6.879 23.705 1.00 58.75 178 SER A C 1
ATOM 1384 O O . SER A 1 178 ? -3.825 8.047 24.071 1.00 58.75 178 SER A O 1
#

Radius of gyration: 28.5 Å; chains: 1; bounding box: 58×91×55 Å